Protein AF-A0A351TBN4-F1 (afdb_monomer)

Structure (mmCIF, N/CA/C/O backbone):
data_AF-A0A351TBN4-F1
#
_entry.id   AF-A0A351TBN4-F1
#
loop_
_atom_site.group_PDB
_atom_si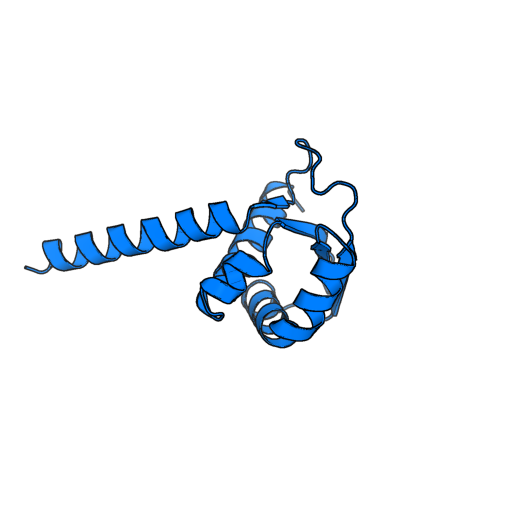te.id
_atom_site.type_symbol
_atom_site.label_atom_id
_atom_site.label_alt_id
_atom_site.label_comp_id
_atom_site.label_asym_id
_atom_site.label_entity_id
_atom_site.label_seq_id
_atom_site.pdbx_PDB_ins_code
_atom_site.Cartn_x
_atom_site.Cartn_y
_atom_site.Cartn_z
_atom_site.occupancy
_atom_site.B_iso_or_equiv
_atom_site.auth_seq_id
_atom_site.auth_comp_id
_atom_site.auth_asym_id
_atom_site.auth_atom_id
_atom_site.pdbx_PDB_model_num
ATOM 1 N N . MET A 1 1 ? -15.666 -11.428 -7.530 1.00 52.47 1 MET A N 1
ATOM 2 C CA . MET A 1 1 ? -15.570 -10.178 -6.748 1.00 52.47 1 MET 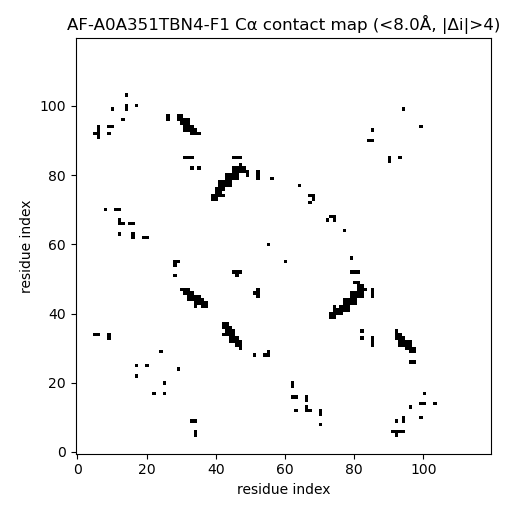A CA 1
ATOM 3 C C . MET A 1 1 ? -15.628 -9.011 -7.716 1.00 52.47 1 MET A C 1
ATOM 5 O O . MET A 1 1 ? -15.000 -9.087 -8.766 1.00 52.47 1 MET A O 1
ATOM 9 N N . GLU A 1 2 ? -16.437 -7.992 -7.433 1.00 55.06 2 GLU A N 1
ATOM 10 C CA . GLU A 1 2 ? -16.572 -6.819 -8.305 1.00 55.06 2 GLU A CA 1
ATOM 11 C C . GLU A 1 2 ? -15.322 -5.937 -8.259 1.00 55.06 2 GLU A C 1
ATOM 13 O O . GLU A 1 2 ? -14.726 -5.734 -7.205 1.00 55.06 2 GLU A O 1
ATOM 18 N N . LYS A 1 3 ? -14.954 -5.355 -9.404 1.00 56.56 3 LYS A N 1
ATOM 19 C CA . LYS A 1 3 ? -13.756 -4.514 -9.590 1.00 56.56 3 LYS A CA 1
ATOM 20 C C . LYS A 1 3 ? -13.638 -3.355 -8.586 1.00 56.56 3 LYS A C 1
ATOM 22 O O . LYS A 1 3 ? -12.529 -2.948 -8.255 1.00 56.56 3 LYS A O 1
ATOM 27 N N . ILE A 1 4 ? -14.771 -2.842 -8.103 1.00 61.84 4 ILE A N 1
ATOM 28 C CA . ILE A 1 4 ? -14.854 -1.737 -7.136 1.00 61.84 4 ILE A CA 1
ATOM 29 C C . ILE A 1 4 ? -14.349 -2.167 -5.748 1.00 61.84 4 ILE A C 1
ATOM 31 O O . ILE A 1 4 ? -13.750 -1.363 -5.038 1.00 61.84 4 ILE A O 1
ATOM 35 N N . SER A 1 5 ? -14.523 -3.440 -5.380 1.00 82.62 5 SER A N 1
ATOM 36 C CA . SER A 1 5 ? -14.150 -3.966 -4.062 1.00 82.62 5 SER A CA 1
ATOM 37 C C . SER A 1 5 ? -12.640 -3.910 -3.820 1.00 82.62 5 SER A C 1
ATOM 39 O O . SER A 1 5 ? -12.208 -3.469 -2.758 1.00 82.62 5 SER A O 1
ATOM 41 N N . GLU A 1 6 ? -11.826 -4.280 -4.808 1.00 88.25 6 GLU A N 1
ATOM 42 C CA . GLU A 1 6 ? -10.374 -4.386 -4.621 1.00 88.25 6 GLU A CA 1
ATOM 43 C C . GLU A 1 6 ? -9.695 -3.025 -4.431 1.00 88.25 6 GLU A C 1
ATOM 45 O O . GLU A 1 6 ? -8.833 -2.874 -3.568 1.00 88.25 6 GLU A O 1
ATOM 50 N N . LEU A 1 7 ? -10.104 -2.005 -5.192 1.00 89.62 7 LEU A N 1
ATOM 51 C CA . LEU A 1 7 ? -9.539 -0.663 -5.040 1.00 89.62 7 LEU A CA 1
ATOM 52 C C . LEU A 1 7 ? -9.881 -0.064 -3.669 1.00 89.62 7 LEU A C 1
ATOM 54 O O . LEU A 1 7 ? -9.038 0.586 -3.054 1.00 89.62 7 LEU A O 1
ATOM 58 N N . VAL A 1 8 ? -11.101 -0.298 -3.175 1.00 91.62 8 VAL A N 1
ATOM 59 C CA . VAL A 1 8 ? -11.518 0.137 -1.833 1.00 91.62 8 VAL A CA 1
ATOM 60 C C . VAL A 1 8 ? -10.705 -0.580 -0.754 1.00 91.62 8 VAL A C 1
ATOM 62 O O . VAL A 1 8 ? -10.213 0.071 0.167 1.00 91.62 8 VAL A O 1
ATOM 65 N N . ILE A 1 9 ? -10.497 -1.891 -0.897 1.00 93.75 9 ILE A N 1
ATOM 66 C CA . ILE A 1 9 ? -9.636 -2.676 -0.003 1.00 93.75 9 ILE A CA 1
ATOM 67 C C . ILE A 1 9 ? -8.224 -2.085 0.030 1.00 93.75 9 ILE A C 1
ATOM 69 O O . ILE A 1 9 ? -7.707 -1.789 1.108 1.00 93.75 9 ILE A O 1
ATOM 73 N N . LEU A 1 10 ? -7.616 -1.843 -1.136 1.00 95.12 10 LEU A N 1
ATOM 74 C CA . LEU A 1 10 ? -6.267 -1.287 -1.203 1.00 95.12 10 LEU A CA 1
ATOM 75 C C . LEU A 1 10 ? -6.192 0.099 -0.563 1.00 95.12 10 LEU A C 1
ATOM 77 O O . LEU A 1 10 ? -5.242 0.378 0.163 1.00 95.12 10 LEU A O 1
ATOM 81 N N . LYS A 1 11 ? -7.200 0.952 -0.782 1.00 94.56 11 LYS A N 1
ATOM 82 C CA . LYS A 1 11 ? -7.266 2.291 -0.177 1.00 94.56 11 LYS A CA 1
ATOM 83 C C . LYS A 1 11 ? -7.253 2.201 1.340 1.00 94.56 11 LYS A C 1
ATOM 85 O O . LYS A 1 11 ? -6.475 2.902 1.982 1.00 94.56 11 LYS A O 1
ATOM 90 N N . ASN A 1 12 ? -8.054 1.300 1.901 1.00 95.31 12 ASN A N 1
ATOM 91 C CA . ASN A 1 12 ? -8.118 1.095 3.343 1.00 95.31 12 ASN A CA 1
ATOM 92 C C . ASN A 1 12 ? -6.792 0.560 3.899 1.00 95.31 12 ASN A C 1
ATOM 94 O O . ASN A 1 12 ? -6.306 1.085 4.895 1.00 95.31 12 ASN A O 1
ATOM 98 N N . ILE A 1 13 ? -6.153 -0.405 3.227 1.00 96.38 13 ILE A N 1
ATOM 99 C CA . ILE A 1 13 ? -4.838 -0.921 3.645 1.00 96.38 13 ILE A CA 1
ATOM 100 C C . ILE A 1 13 ? -3.793 0.201 3.634 1.00 96.38 13 ILE A C 1
ATOM 102 O O . ILE A 1 13 ? -3.065 0.384 4.607 1.00 96.38 13 ILE A O 1
ATOM 106 N N . ILE A 1 14 ? -3.726 0.985 2.554 1.00 96.31 14 ILE A N 1
ATOM 107 C CA . ILE A 1 14 ? -2.762 2.084 2.431 1.00 96.31 14 ILE A CA 1
ATOM 108 C C . ILE A 1 14 ? -3.014 3.170 3.479 1.00 96.31 14 ILE A C 1
ATOM 110 O O . ILE A 1 14 ? -2.050 3.698 4.034 1.00 96.31 14 ILE A O 1
ATOM 114 N N . LYS A 1 15 ? -4.278 3.472 3.791 1.00 95.62 15 LYS A N 1
ATOM 115 C CA . LYS A 1 15 ? -4.639 4.385 4.879 1.00 95.62 15 LYS A CA 1
ATOM 116 C C . LYS A 1 15 ? -4.104 3.889 6.223 1.00 95.62 15 LYS A C 1
ATOM 118 O O . LYS A 1 15 ? -3.424 4.642 6.911 1.00 95.62 15 LYS A O 1
ATOM 123 N N . GLU A 1 16 ? -4.352 2.627 6.560 1.00 96.38 16 GLU A N 1
ATOM 124 C CA . GLU A 1 16 ? -3.890 2.020 7.814 1.00 96.38 16 GLU A CA 1
ATOM 125 C C . GLU A 1 16 ? -2.360 2.027 7.939 1.00 96.38 16 GLU A C 1
ATOM 127 O O . GLU A 1 16 ? -1.822 2.353 8.996 1.00 96.38 16 GLU A O 1
ATOM 132 N N . VAL A 1 17 ? -1.635 1.745 6.850 1.00 96.62 17 VAL A N 1
ATOM 133 C CA . VAL A 1 17 ? -0.167 1.863 6.829 1.00 96.62 17 VAL A CA 1
ATOM 134 C C . VAL A 1 17 ? 0.268 3.319 7.032 1.00 96.62 17 VAL A C 1
ATOM 136 O O . VAL A 1 17 ? 1.160 3.595 7.835 1.00 96.62 17 VAL A O 1
ATOM 139 N N . ALA A 1 18 ? -0.360 4.263 6.324 1.00 95.06 18 ALA A N 1
ATOM 140 C CA . ALA A 1 18 ? -0.013 5.683 6.370 1.00 95.06 18 ALA A CA 1
ATOM 141 C C . ALA A 1 18 ? -0.221 6.325 7.749 1.00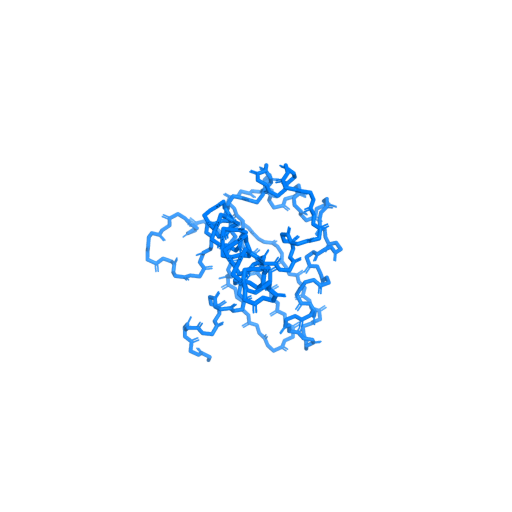 95.06 18 ALA A C 1
ATOM 143 O O . ALA A 1 18 ? 0.484 7.276 8.086 1.00 95.06 18 ALA A O 1
ATOM 144 N N . GLU A 1 19 ? -1.178 5.829 8.533 1.00 94.06 19 GLU A N 1
ATOM 145 C CA . GLU A 1 19 ? -1.436 6.289 9.902 1.00 94.06 19 GLU A CA 1
ATOM 146 C C . GLU A 1 19 ? -0.401 5.768 10.911 1.00 94.06 19 GLU A C 1
ATOM 148 O O . GLU A 1 19 ? -0.176 6.408 11.938 1.00 94.06 19 GLU A O 1
ATOM 153 N N . LYS A 1 20 ? 0.261 4.643 10.615 1.00 93.19 20 LYS A N 1
ATOM 154 C CA . LYS A 1 20 ? 1.208 3.982 11.528 1.00 93.19 20 LYS A CA 1
ATOM 155 C C . LYS A 1 20 ? 2.660 4.374 11.311 1.00 93.19 20 LYS A C 1
ATOM 157 O O . LYS A 1 20 ? 3.445 4.366 12.258 1.00 93.19 20 LYS A O 1
ATOM 162 N N . ILE A 1 21 ? 3.033 4.718 10.082 1.00 94.38 21 ILE A N 1
ATOM 163 C CA . ILE A 1 21 ? 4.417 5.070 9.758 1.00 94.38 21 ILE A CA 1
ATOM 164 C C . ILE A 1 21 ? 4.616 6.583 9.667 1.00 94.38 21 ILE A C 1
ATOM 166 O O . ILE A 1 21 ? 3.699 7.361 9.406 1.00 94.38 21 ILE A O 1
ATOM 170 N N . ARG A 1 22 ? 5.862 7.033 9.848 1.00 94.94 22 ARG A N 1
ATOM 171 C CA . ARG A 1 22 ? 6.203 8.456 9.735 1.00 94.94 22 ARG A CA 1
ATOM 172 C C . ARG A 1 22 ? 5.931 8.956 8.317 1.00 94.94 22 ARG A C 1
ATOM 174 O O . ARG A 1 22 ? 6.325 8.324 7.341 1.00 94.94 22 ARG A O 1
ATOM 181 N N . LYS A 1 23 ? 5.375 10.166 8.199 1.00 93.12 23 LYS A N 1
ATOM 182 C CA . LYS A 1 23 ? 5.099 10.832 6.911 1.00 93.12 23 LYS A CA 1
ATOM 183 C C . LYS A 1 23 ? 6.276 10.783 5.932 1.00 93.12 23 LYS A C 1
ATOM 185 O O . LYS A 1 23 ? 6.083 10.496 4.756 1.00 93.12 23 LYS A O 1
ATOM 190 N N . GLN A 1 24 ? 7.486 11.094 6.402 1.00 94.25 24 GLN A N 1
ATOM 191 C CA . GLN A 1 24 ? 8.674 11.112 5.546 1.00 94.25 24 GLN A CA 1
ATOM 192 C C . GLN A 1 24 ? 8.988 9.719 4.994 1.00 94.25 24 GLN A C 1
ATOM 194 O O . GLN A 1 24 ? 9.270 9.595 3.804 1.00 94.25 24 GLN A O 1
ATOM 199 N N . ASP A 1 25 ? 8.895 8.685 5.829 1.00 95.25 25 ASP A N 1
ATOM 200 C CA . ASP A 1 25 ? 9.070 7.299 5.402 1.00 95.25 25 ASP A CA 1
ATOM 201 C C . ASP A 1 25 ? 7.997 6.912 4.381 1.00 95.25 25 ASP A C 1
ATOM 203 O O . ASP A 1 25 ? 8.329 6.458 3.286 1.00 95.25 25 ASP A O 1
ATOM 207 N N . PHE A 1 26 ? 6.725 7.199 4.668 1.00 95.56 26 PHE A N 1
ATOM 208 C CA . PHE A 1 26 ? 5.634 6.914 3.738 1.00 95.56 26 PHE A CA 1
ATOM 209 C C . PHE A 1 26 ? 5.873 7.544 2.360 1.00 95.56 26 PHE A C 1
ATOM 211 O O . PHE A 1 26 ? 5.911 6.844 1.353 1.00 95.56 26 PHE A O 1
ATOM 218 N N . LEU A 1 27 ? 6.137 8.852 2.306 1.00 93.62 27 LEU A N 1
ATOM 219 C CA . LEU A 1 27 ? 6.336 9.575 1.043 1.00 93.62 27 LEU A CA 1
ATOM 220 C C . LEU A 1 27 ? 7.636 9.199 0.310 1.00 93.62 27 LEU A C 1
ATOM 222 O O . LEU A 1 27 ? 7.751 9.434 -0.900 1.00 93.62 27 LEU A O 1
ATOM 226 N N . THR A 1 28 ? 8.618 8.637 1.019 1.00 93.19 28 THR A N 1
ATOM 227 C CA . THR A 1 28 ? 9.883 8.178 0.432 1.00 93.19 28 THR A CA 1
ATOM 228 C C . THR A 1 28 ? 9.711 6.818 -0.231 1.00 93.19 28 THR A C 1
ATOM 230 O O . THR A 1 28 ? 10.069 6.669 -1.399 1.00 93.19 28 THR A O 1
ATOM 233 N N . TYR A 1 29 ? 9.134 5.854 0.489 1.00 94.75 29 TYR A N 1
ATOM 234 C CA . TYR A 1 29 ? 9.093 4.455 0.062 1.00 94.75 29 TYR A CA 1
ATOM 235 C C . TYR A 1 29 ? 7.820 4.104 -0.719 1.00 94.75 29 TYR A C 1
ATOM 237 O O . TYR A 1 29 ? 7.897 3.403 -1.726 1.00 94.75 29 TYR A O 1
ATOM 245 N N . PHE A 1 30 ? 6.656 4.623 -0.324 1.00 95.12 30 PHE A N 1
ATOM 246 C CA . PHE A 1 30 ? 5.375 4.285 -0.943 1.00 95.12 30 PHE A CA 1
ATOM 247 C C . PHE A 1 30 ? 5.057 5.274 -2.068 1.00 95.12 30 PHE A C 1
ATOM 249 O O . PHE A 1 30 ? 4.550 6.372 -1.841 1.00 95.12 30 PHE A O 1
ATOM 256 N N . LYS A 1 31 ? 5.390 4.891 -3.306 1.00 93.88 31 LYS A N 1
ATOM 257 C CA 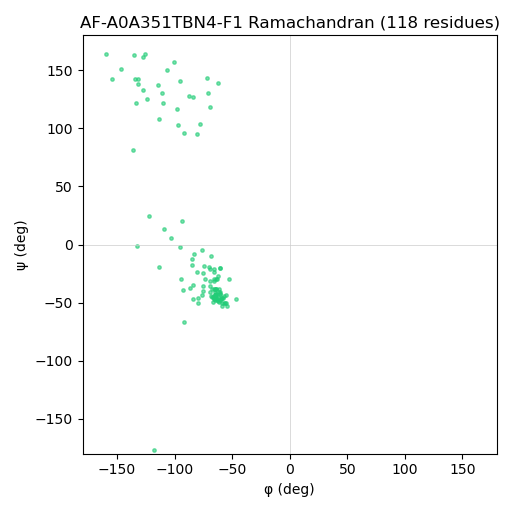. LYS A 1 31 ? 5.056 5.663 -4.517 1.00 93.88 31 LYS A CA 1
ATOM 258 C C . LYS A 1 31 ? 3.728 5.217 -5.109 1.00 93.88 31 LYS A C 1
ATOM 260 O O . LYS A 1 31 ? 2.755 5.964 -5.082 1.00 93.88 31 LYS A O 1
ATOM 265 N N . LYS A 1 32 ? 3.703 3.985 -5.611 1.00 95.50 32 LYS A N 1
ATOM 266 C CA . LYS A 1 32 ? 2.501 3.308 -6.080 1.00 95.50 32 LYS A CA 1
ATOM 267 C C . LYS A 1 32 ? 2.481 1.894 -5.535 1.00 95.50 32 LYS A C 1
ATOM 269 O O . LYS A 1 32 ? 3.529 1.248 -5.465 1.00 95.50 32 LYS A O 1
ATOM 274 N N . VAL A 1 33 ? 1.291 1.437 -5.184 1.00 96.50 33 VAL A N 1
ATOM 275 C CA . VAL A 1 33 ? 1.033 0.056 -4.779 1.00 96.50 33 VAL A CA 1
ATOM 276 C C . VAL A 1 33 ? -0.175 -0.429 -5.556 1.00 96.50 33 VAL A C 1
ATOM 278 O O . VAL A 1 33 ? -1.109 0.343 -5.781 1.00 96.50 33 VAL A O 1
ATOM 281 N N . SER A 1 34 ? -0.150 -1.689 -5.972 1.00 96.19 34 SER A N 1
ATOM 282 C CA . SER A 1 34 ? -1.274 -2.330 -6.636 1.00 96.19 34 SER A CA 1
ATOM 283 C C . SER A 1 34 ? -1.700 -3.623 -5.954 1.00 96.19 34 SER A C 1
ATOM 285 O O . SER A 1 34 ? -0.959 -4.200 -5.157 1.00 96.19 34 SER A O 1
ATOM 287 N N . ILE A 1 35 ? -2.903 -4.089 -6.278 1.00 95.12 35 ILE A N 1
ATOM 288 C CA . ILE A 1 35 ? -3.298 -5.480 -6.056 1.00 95.12 35 ILE A CA 1
ATOM 289 C C . ILE A 1 35 ? -3.113 -6.226 -7.372 1.00 95.12 35 ILE A C 1
ATOM 291 O O . ILE A 1 35 ? -3.803 -5.947 -8.353 1.00 95.12 35 ILE A O 1
ATOM 295 N N . ILE A 1 36 ? -2.211 -7.205 -7.374 1.00 94.00 36 ILE A N 1
ATOM 296 C CA . ILE A 1 36 ? -2.058 -8.129 -8.502 1.00 94.00 36 ILE A CA 1
ATOM 297 C C . ILE A 1 36 ? -3.150 -9.196 -8.428 1.00 94.00 36 ILE A C 1
ATOM 299 O O . ILE A 1 36 ? -3.812 -9.489 -9.421 1.00 94.00 36 ILE A O 1
ATOM 303 N N . GLU A 1 37 ? -3.359 -9.755 -7.236 1.00 92.75 37 GLU A N 1
ATOM 304 C CA . GLU A 1 37 ? -4.298 -10.848 -7.002 1.00 92.75 37 GLU A CA 1
ATOM 305 C C . GLU A 1 37 ? -4.784 -10.845 -5.548 1.00 92.75 37 GLU A C 1
ATOM 307 O O . GLU A 1 37 ? -4.006 -10.586 -4.627 1.00 92.75 37 GLU A O 1
ATOM 312 N N . ILE A 1 38 ? -6.063 -11.169 -5.354 1.00 91.88 38 ILE A N 1
ATOM 313 C CA . ILE A 1 38 ? -6.668 -11.478 -4.056 1.00 91.88 38 ILE A CA 1
ATOM 314 C C . ILE A 1 38 ? -7.386 -12.822 -4.176 1.00 91.88 38 ILE A C 1
ATOM 316 O O . ILE A 1 38 ? -8.149 -13.046 -5.117 1.00 91.88 38 ILE A O 1
ATOM 320 N N . SER A 1 39 ? -7.161 -13.691 -3.196 1.00 91.31 39 SER A N 1
ATOM 321 C CA . SER A 1 39 ? -7.911 -14.924 -2.962 1.00 91.31 39 SER A CA 1
ATOM 322 C C . SER A 1 39 ? -8.601 -14.874 -1.594 1.00 91.31 39 SER A C 1
ATOM 324 O O . SER A 1 39 ? -8.518 -13.884 -0.873 1.00 91.31 39 SER A O 1
ATOM 326 N N . SER A 1 40 ? -9.271 -15.962 -1.210 1.00 88.38 40 SER A N 1
ATOM 327 C CA . SER A 1 40 ? -9.915 -16.091 0.103 1.00 88.38 40 SER A CA 1
ATOM 328 C C . SER A 1 40 ? -8.945 -16.105 1.292 1.00 88.38 40 SER A C 1
ATOM 330 O O . SER A 1 40 ? -9.376 -15.890 2.415 1.00 88.38 40 SER A O 1
ATOM 332 N N . ASP A 1 41 ? -7.666 -16.427 1.075 1.00 94.50 41 ASP A N 1
ATOM 333 C CA . ASP A 1 41 ? -6.660 -16.587 2.138 1.00 94.50 41 ASP A CA 1
ATOM 334 C C . ASP A 1 41 ? -5.342 -15.852 1.853 1.00 94.50 41 ASP A C 1
ATOM 336 O O . ASP A 1 41 ? -4.410 -15.909 2.665 1.00 94.50 41 ASP A O 1
ATOM 340 N N . SER A 1 42 ? -5.221 -15.192 0.700 1.00 95.44 42 SER A N 1
ATOM 341 C CA . SER A 1 42 ? -3.979 -14.551 0.292 1.00 95.44 42 SER A CA 1
ATOM 342 C C . SER A 1 42 ? -4.187 -13.280 -0.516 1.00 95.44 42 SER A C 1
ATOM 344 O O . SER A 1 42 ? -5.169 -13.126 -1.238 1.00 95.44 42 SER A O 1
ATOM 346 N N . ILE A 1 43 ? -3.222 -12.375 -0.400 1.00 96.00 43 ILE A N 1
ATOM 347 C CA . ILE A 1 43 ? -3.153 -11.132 -1.164 1.00 96.00 43 ILE A CA 1
ATOM 348 C C . ILE A 1 43 ? -1.752 -10.977 -1.751 1.00 96.00 43 ILE A C 1
ATOM 350 O O . ILE A 1 43 ? -0.751 -11.253 -1.083 1.00 96.00 43 ILE A O 1
ATOM 354 N N . ASN A 1 44 ? -1.671 -10.545 -3.008 1.00 96.75 44 ASN A N 1
ATOM 355 C CA . ASN A 1 44 ? -0.421 -10.224 -3.685 1.00 96.75 44 ASN A CA 1
ATOM 356 C C . ASN A 1 44 ? -0.357 -8.726 -3.990 1.00 96.75 44 ASN A C 1
ATOM 358 O O . ASN A 1 44 ? -1.063 -8.228 -4.872 1.00 96.75 44 ASN A O 1
ATOM 362 N N . LEU A 1 45 ? 0.504 -8.025 -3.254 1.00 97.12 45 LEU A N 1
ATOM 363 C CA . LEU A 1 45 ? 0.744 -6.599 -3.419 1.00 97.12 45 LEU A CA 1
ATOM 364 C C . LEU A 1 45 ? 1.832 -6.365 -4.470 1.00 97.12 45 LEU A C 1
ATOM 366 O O . LEU A 1 45 ? 2.926 -6.934 -4.400 1.00 97.12 45 LEU A O 1
ATOM 370 N N . GLY A 1 46 ? 1.518 -5.517 -5.442 1.00 96.88 46 GLY A N 1
ATOM 371 C CA . GLY A 1 46 ? 2.412 -5.099 -6.510 1.00 96.88 46 GLY A CA 1
ATOM 372 C C . GLY A 1 46 ? 3.123 -3.787 -6.194 1.00 96.88 46 GLY A C 1
ATOM 373 O O . GLY A 1 46 ? 2.521 -2.853 -5.662 1.00 96.88 46 GLY A O 1
ATOM 374 N N . PHE A 1 47 ? 4.404 -3.705 -6.554 1.00 96.25 47 PHE A N 1
ATOM 375 C CA . PHE A 1 47 ? 5.228 -2.500 -6.411 1.00 96.25 47 PHE A CA 1
ATOM 376 C C . PHE A 1 47 ? 5.904 -2.120 -7.724 1.00 96.25 47 PHE A C 1
ATOM 378 O O . PHE A 1 47 ? 6.091 -2.951 -8.611 1.00 96.25 47 PHE A O 1
ATOM 385 N N . VAL A 1 48 ? 6.336 -0.858 -7.792 1.00 94.62 48 VAL A N 1
ATOM 386 C CA . VAL A 1 48 ? 6.945 -0.242 -8.983 1.00 94.62 48 VAL A CA 1
ATOM 387 C C . VAL A 1 48 ? 8.252 -0.883 -9.443 1.00 94.62 48 VAL A C 1
ATOM 389 O O . VAL A 1 48 ? 8.608 -0.784 -10.610 1.00 94.62 48 VAL A O 1
ATOM 392 N N . SER A 1 49 ? 9.006 -1.506 -8.539 1.00 94.94 49 SER A N 1
ATOM 393 C CA . SER A 1 49 ? 10.287 -2.128 -8.867 1.00 94.94 49 SER A CA 1
ATOM 394 C C . SER A 1 49 ? 10.681 -3.164 -7.823 1.00 94.94 49 SER A C 1
ATOM 396 O O . SER A 1 49 ? 10.154 -3.173 -6.707 1.00 94.94 49 SER A O 1
ATOM 398 N N . SER A 1 50 ? 11.644 -4.021 -8.170 1.00 95.62 50 SER A N 1
ATOM 399 C CA . SER A 1 50 ? 12.250 -4.970 -7.230 1.00 95.62 50 SER A CA 1
ATOM 400 C C . SER A 1 50 ? 12.849 -4.246 -6.029 1.00 95.62 50 SER A C 1
ATOM 402 O O . SER A 1 50 ? 12.569 -4.618 -4.897 1.00 95.62 50 SER A O 1
ATOM 404 N N . PHE A 1 51 ? 13.565 -3.146 -6.272 1.00 94.69 51 PHE A N 1
ATOM 405 C CA . PHE A 1 51 ? 14.143 -2.319 -5.218 1.00 94.69 51 PHE A CA 1
ATOM 406 C C . PHE A 1 51 ? 13.076 -1.756 -4.269 1.00 94.69 51 PHE A C 1
ATOM 408 O O . PHE A 1 51 ? 13.242 -1.829 -3.054 1.00 94.69 51 PHE A O 1
ATOM 415 N N . ALA A 1 52 ? 11.968 -1.221 -4.794 1.00 93.94 52 ALA A N 1
ATOM 416 C CA . ALA A 1 52 ? 10.878 -0.719 -3.956 1.00 93.94 52 ALA A CA 1
ATOM 417 C C . ALA A 1 52 ? 10.245 -1.851 -3.134 1.00 93.94 52 ALA A C 1
ATOM 419 O O . ALA A 1 52 ? 10.105 -1.722 -1.920 1.00 93.94 52 ALA A O 1
ATOM 420 N N . LYS A 1 53 ? 9.932 -2.976 -3.785 1.00 96.19 53 LYS A N 1
ATOM 421 C CA . LYS A 1 53 ? 9.385 -4.179 -3.151 1.00 96.19 53 LYS A CA 1
ATOM 422 C C . LYS A 1 53 ? 10.286 -4.670 -2.012 1.00 96.19 53 LYS A C 1
ATOM 424 O O . LYS A 1 53 ? 9.793 -4.885 -0.909 1.00 96.19 53 LYS A O 1
ATOM 429 N N . ASP A 1 54 ? 11.588 -4.819 -2.247 1.00 95.94 54 ASP A N 1
ATOM 430 C CA . ASP A 1 54 ? 12.532 -5.341 -1.251 1.00 95.94 54 ASP A CA 1
ATOM 431 C C . ASP A 1 54 ? 12.683 -4.376 -0.064 1.00 95.94 54 ASP A C 1
ATOM 433 O O . ASP A 1 54 ? 12.572 -4.796 1.084 1.00 95.94 54 ASP A O 1
ATOM 437 N N . ASN A 1 55 ? 12.827 -3.069 -0.312 1.00 95.00 55 ASN A N 1
ATOM 438 C CA . ASN A 1 55 ? 12.921 -2.085 0.770 1.00 95.00 55 ASN A CA 1
ATOM 439 C C . ASN A 1 55 ? 11.640 -2.009 1.609 1.00 95.00 55 ASN A C 1
ATOM 441 O O . ASN A 1 55 ? 11.710 -1.992 2.836 1.00 95.00 55 ASN A O 1
ATOM 445 N N . ILE A 1 56 ? 10.472 -1.965 0.960 1.00 95.94 56 ILE A N 1
ATOM 446 C CA . ILE A 1 56 ? 9.184 -1.867 1.653 1.00 95.94 56 ILE A CA 1
ATOM 447 C C . ILE A 1 56 ? 8.909 -3.140 2.453 1.00 95.94 56 ILE A C 1
ATOM 449 O O . ILE A 1 56 ? 8.592 -3.059 3.636 1.00 95.94 56 ILE A O 1
ATOM 453 N N . SER A 1 57 ? 9.063 -4.311 1.830 1.00 93.38 57 SER A N 1
ATOM 454 C CA . SER A 1 57 ? 8.804 -5.597 2.488 1.00 93.38 57 SER A CA 1
ATOM 455 C C . SER A 1 57 ? 9.831 -5.950 3.562 1.00 93.38 57 SER A C 1
ATOM 457 O O . SER A 1 57 ? 9.530 -6.774 4.417 1.00 93.38 57 SER A O 1
ATOM 459 N N . HIS A 1 58 ? 11.016 -5.337 3.554 1.00 95.00 58 HIS A N 1
ATOM 460 C CA . HIS A 1 58 ? 11.982 -5.471 4.639 1.00 95.00 58 HIS A CA 1
ATOM 461 C C . HIS A 1 58 ? 11.692 -4.497 5.788 1.00 95.00 58 HIS A C 1
ATOM 463 O O . HIS A 1 58 ? 11.687 -4.901 6.947 1.00 95.00 58 HIS A O 1
ATOM 469 N N . LYS A 1 59 ? 11.436 -3.220 5.475 1.00 96.19 59 LYS A N 1
ATOM 470 C CA . LYS A 1 59 ? 11.331 -2.151 6.478 1.00 96.19 59 LYS A CA 1
ATOM 471 C C . LYS A 1 59 ? 9.949 -2.032 7.120 1.00 96.19 59 LYS A C 1
ATOM 473 O O . LYS A 1 59 ? 9.879 -1.690 8.292 1.00 96.19 59 LYS A O 1
ATOM 478 N N . PHE A 1 60 ? 8.880 -2.288 6.365 1.00 97.06 60 PHE A N 1
ATOM 479 C CA . PHE A 1 60 ? 7.493 -2.031 6.782 1.00 97.06 60 PHE A CA 1
ATOM 480 C C . PHE A 1 60 ? 6.621 -3.289 6.757 1.00 97.06 60 PHE A C 1
ATOM 482 O O . PHE A 1 60 ? 5.405 -3.219 6.564 1.00 97.06 60 PHE A O 1
ATOM 489 N N . ARG A 1 61 ? 7.244 -4.469 6.872 1.00 95.75 61 ARG A N 1
ATOM 490 C CA . ARG A 1 61 ? 6.531 -5.748 6.803 1.00 95.75 61 ARG A CA 1
ATOM 491 C C . ARG A 1 61 ? 5.425 -5.822 7.847 1.00 95.75 61 ARG A C 1
ATOM 493 O O . ARG A 1 61 ? 4.295 -6.139 7.499 1.00 95.75 61 ARG A O 1
ATOM 500 N N . ALA A 1 62 ? 5.764 -5.522 9.099 1.00 96.69 62 ALA A N 1
ATOM 501 C CA . ALA A 1 62 ? 4.860 -5.662 10.232 1.00 96.69 62 ALA A CA 1
ATOM 502 C C . ALA A 1 62 ? 3.654 -4.724 10.100 1.00 96.69 62 ALA A C 1
ATOM 504 O O . ALA A 1 62 ? 2.518 -5.144 10.292 1.00 96.69 62 ALA A O 1
ATOM 505 N N . GLU A 1 63 ? 3.884 -3.478 9.690 1.00 97.44 63 GLU A N 1
ATOM 506 C CA . GLU A 1 63 ? 2.840 -2.475 9.507 1.00 97.44 63 GLU A CA 1
ATOM 507 C C . GLU A 1 63 ? 1.909 -2.836 8.348 1.00 97.44 63 GLU A C 1
ATOM 509 O O . GLU A 1 63 ? 0.698 -2.643 8.455 1.00 97.44 63 GLU A O 1
ATOM 514 N N . ILE A 1 64 ? 2.451 -3.397 7.260 1.00 97.12 64 ILE A N 1
ATOM 515 C CA . ILE A 1 64 ? 1.640 -3.903 6.147 1.00 97.12 64 ILE A CA 1
ATOM 516 C C . ILE A 1 64 ? 0.833 -5.129 6.578 1.00 97.12 64 ILE A C 1
ATOM 518 O O . ILE A 1 64 ? -0.350 -5.201 6.265 1.00 97.12 64 ILE A O 1
ATOM 522 N N . GLU A 1 65 ? 1.438 -6.085 7.285 1.00 96.44 65 GLU A N 1
ATOM 523 C CA . GLU A 1 65 ? 0.739 -7.278 7.779 1.00 96.44 65 GLU A CA 1
ATOM 524 C C . GLU A 1 65 ? -0.413 -6.900 8.712 1.00 96.44 65 GLU A C 1
ATOM 526 O O . GLU A 1 65 ? -1.539 -7.355 8.520 1.00 96.44 65 GLU A O 1
ATOM 531 N N . GLU A 1 66 ? -0.165 -6.007 9.666 1.00 96.94 66 GLU A N 1
ATOM 532 C CA . GLU A 1 66 ? -1.189 -5.538 10.591 1.00 96.94 66 GLU A CA 1
ATOM 533 C C . GLU A 1 66 ? -2.301 -4.759 9.867 1.00 96.94 66 GLU A C 1
ATOM 535 O O . GLU A 1 66 ? -3.480 -4.943 10.164 1.00 96.94 66 GLU A O 1
ATOM 540 N N . ALA A 1 67 ? -1.951 -3.911 8.892 1.00 97.25 67 ALA A N 1
ATOM 541 C CA . ALA A 1 67 ? -2.926 -3.187 8.077 1.00 97.25 67 ALA A CA 1
ATOM 542 C C . ALA A 1 67 ? -3.792 -4.132 7.230 1.00 97.25 67 ALA A C 1
ATOM 544 O O . ALA A 1 67 ? -5.011 -3.976 7.188 1.00 97.25 67 ALA A O 1
ATOM 545 N N . VAL A 1 68 ? -3.183 -5.133 6.588 1.00 96.56 68 VAL A N 1
ATOM 546 C CA . VAL A 1 68 ? -3.908 -6.147 5.812 1.00 96.56 68 VAL A CA 1
ATOM 547 C C . VAL A 1 68 ? -4.861 -6.920 6.714 1.00 96.56 68 VAL A C 1
ATOM 549 O O . VAL A 1 68 ? -6.035 -7.014 6.382 1.00 96.56 68 VAL A O 1
ATOM 552 N N . LEU A 1 69 ? -4.400 -7.420 7.862 1.00 95.94 69 LEU A N 1
ATOM 553 C CA . LEU A 1 69 ? -5.234 -8.200 8.782 1.00 95.94 69 LEU A CA 1
ATOM 554 C C . LEU A 1 69 ? -6.365 -7.378 9.405 1.00 95.94 69 LEU A C 1
ATOM 556 O O . LEU A 1 69 ? -7.425 -7.920 9.703 1.00 95.94 69 LEU A O 1
ATOM 560 N N . LYS A 1 70 ? -6.170 -6.070 9.584 1.00 96.12 70 LYS A N 1
ATOM 561 C CA . LYS A 1 70 ? -7.231 -5.177 10.056 1.00 96.12 70 LYS A CA 1
ATOM 562 C C . LYS A 1 70 ? -8.336 -4.988 9.014 1.00 96.12 70 LYS A C 1
ATOM 564 O O . LYS A 1 70 ? -9.500 -4.873 9.386 1.00 96.12 70 LYS A O 1
ATOM 569 N N . VAL A 1 71 ? -7.985 -4.949 7.727 1.00 95.00 71 VAL A N 1
ATOM 570 C CA . VAL A 1 71 ? -8.946 -4.761 6.625 1.00 95.00 71 VAL A CA 1
ATOM 571 C C . VAL A 1 71 ? -9.562 -6.087 6.165 1.00 95.00 71 VAL A C 1
ATOM 573 O O . VAL A 1 71 ? -10.742 -6.122 5.831 1.00 95.00 71 VAL A O 1
ATOM 576 N N . MET A 1 72 ? -8.775 -7.163 6.153 1.00 94.06 72 MET A N 1
ATOM 577 C CA . MET A 1 72 ? -9.149 -8.508 5.709 1.0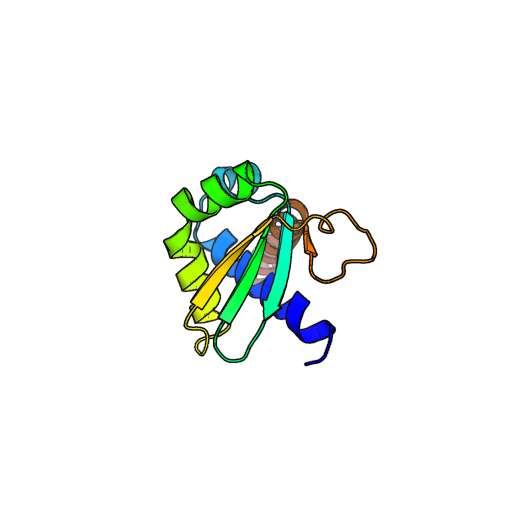0 94.06 72 MET A CA 1
ATOM 578 C C . MET A 1 72 ? -8.610 -9.565 6.695 1.00 94.06 72 MET A C 1
ATOM 580 O O . MET A 1 72 ? -7.557 -10.168 6.450 1.00 94.06 72 MET A O 1
ATOM 584 N N . PRO A 1 73 ? -9.301 -9.798 7.827 1.00 94.38 73 PRO A N 1
ATOM 585 C CA . PRO A 1 73 ? -8.854 -10.728 8.871 1.00 94.38 73 PRO A CA 1
ATOM 586 C C . PRO A 1 73 ? -8.686 -12.187 8.413 1.00 94.38 73 PRO A C 1
ATOM 588 O O . PRO A 1 73 ? -8.009 -12.975 9.072 1.00 94.38 73 PRO A O 1
ATOM 591 N N . GLU A 1 74 ? -9.312 -12.571 7.301 1.00 93.44 74 GLU A N 1
ATOM 592 C CA . GLU A 1 74 ? -9.253 -13.907 6.706 1.00 93.44 74 GLU A CA 1
ATOM 593 C C . GLU A 1 74 ? -7.930 -14.214 5.988 1.00 93.44 74 GLU A C 1
ATOM 595 O O . GLU A 1 74 ? -7.601 -15.385 5.760 1.00 93.44 74 GLU A O 1
ATOM 600 N N . ILE A 1 75 ? -7.158 -13.181 5.640 1.00 94.62 75 ILE A N 1
ATOM 601 C CA . ILE A 1 75 ? -5.900 -13.326 4.912 1.00 94.62 75 ILE A CA 1
ATOM 602 C C . ILE A 1 75 ? -4.836 -13.948 5.816 1.00 94.62 75 ILE A C 1
ATOM 604 O O . ILE A 1 75 ? -4.562 -13.488 6.918 1.00 94.62 75 ILE A O 1
ATOM 608 N N . LYS A 1 76 ? -4.172 -14.988 5.312 1.00 93.25 76 LYS A N 1
ATOM 609 C CA . LYS A 1 76 ? -3.091 -15.704 6.008 1.00 93.25 76 LYS A CA 1
ATOM 610 C C . LYS A 1 76 ? -1.739 -15.544 5.327 1.00 93.25 76 LYS A C 1
ATOM 612 O O . LYS A 1 76 ? -0.708 -15.836 5.928 1.00 93.25 76 LYS A O 1
ATOM 617 N N . LYS A 1 77 ? -1.732 -15.151 4.052 1.00 95.44 77 LYS A N 1
ATOM 618 C CA . LYS A 1 77 ? -0.522 -15.070 3.229 1.00 95.44 77 LYS A CA 1
ATOM 619 C C . LYS A 1 77 ? -0.475 -13.749 2.481 1.00 95.44 77 LYS A C 1
ATOM 621 O O . LYS A 1 77 ? -1.338 -13.468 1.655 1.00 95.44 77 LYS A O 1
ATOM 626 N N . ILE A 1 78 ? 0.582 -12.983 2.712 1.00 96.56 78 ILE A N 1
ATOM 627 C CA . ILE A 1 78 ? 0.855 -11.749 1.977 1.00 96.56 78 ILE A CA 1
ATOM 628 C C . ILE A 1 78 ? 2.076 -11.988 1.096 1.00 96.56 78 ILE A C 1
ATOM 630 O O . ILE A 1 78 ? 3.143 -12.377 1.574 1.00 96.56 78 ILE A O 1
ATOM 634 N N . LYS A 1 79 ? 1.897 -11.797 -0.210 1.00 96.88 79 LYS A N 1
ATOM 635 C CA . LYS A 1 79 ? 2.959 -11.856 -1.214 1.00 96.88 79 LYS A CA 1
ATOM 636 C C . LYS A 1 79 ? 3.285 -10.446 -1.687 1.00 96.88 79 LYS A C 1
ATOM 638 O O . LYS A 1 79 ? 2.419 -9.575 -1.733 1.00 96.88 79 LYS A O 1
ATOM 643 N N . TYR A 1 80 ? 4.539 -10.259 -2.072 1.00 96.94 80 TYR A N 1
ATOM 644 C CA . TYR A 1 80 ? 5.044 -9.010 -2.620 1.00 96.94 80 TYR A CA 1
ATOM 645 C C . TYR A 1 80 ? 5.667 -9.304 -3.983 1.00 96.94 80 TYR A C 1
ATOM 647 O O . TYR A 1 80 ? 6.556 -10.153 -4.083 1.00 96.94 80 TYR A O 1
ATOM 655 N N . SER A 1 81 ? 5.220 -8.608 -5.026 1.00 97.00 81 SER A N 1
ATOM 656 C CA . SER A 1 81 ? 5.705 -8.799 -6.397 1.00 97.00 81 SER A CA 1
ATOM 657 C C . SER A 1 81 ? 5.964 -7.459 -7.084 1.00 97.00 81 SER A C 1
ATOM 659 O O . SER A 1 81 ? 5.501 -6.412 -6.638 1.00 97.00 81 SER A O 1
ATOM 661 N N . VAL A 1 82 ? 6.716 -7.478 -8.182 1.00 96.56 82 VAL A N 1
ATOM 662 C CA . VAL A 1 82 ? 6.828 -6.310 -9.067 1.00 96.56 82 VAL A CA 1
ATOM 663 C C . VAL A 1 82 ? 5.644 -6.332 -10.027 1.00 96.56 82 VAL A C 1
ATOM 665 O O . VAL A 1 82 ? 5.408 -7.354 -10.671 1.00 96.56 82 VAL A O 1
ATOM 668 N N . ASP A 1 83 ? 4.899 -5.231 -10.111 1.00 95.12 83 ASP A N 1
ATOM 669 C CA . ASP A 1 83 ? 3.809 -5.086 -11.076 1.00 95.12 83 ASP A CA 1
ATOM 670 C C . ASP A 1 83 ? 4.305 -4.319 -12.304 1.00 95.12 83 ASP A C 1
ATOM 672 O O . ASP A 1 83 ? 4.431 -3.095 -12.295 1.00 95.12 83 ASP A O 1
ATOM 676 N N . ASN A 1 84 ? 4.561 -5.053 -13.387 1.00 91.19 84 ASN A N 1
ATOM 677 C CA . ASN A 1 84 ? 5.027 -4.480 -14.652 1.00 91.19 84 ASN A CA 1
ATOM 678 C C . ASN A 1 84 ? 3.959 -3.617 -15.357 1.00 91.19 84 ASN A C 1
ATOM 680 O O . ASN A 1 84 ? 4.277 -2.930 -16.323 1.00 91.19 84 ASN A O 1
ATOM 684 N N . ASN A 1 85 ? 2.704 -3.642 -14.892 1.00 91.50 85 ASN A N 1
ATOM 685 C CA . ASN A 1 85 ? 1.585 -2.866 -15.428 1.00 91.50 85 ASN A CA 1
ATOM 686 C C . ASN A 1 85 ? 1.138 -1.737 -14.485 1.00 91.50 85 ASN A C 1
ATOM 688 O O . ASN A 1 85 ? 0.060 -1.171 -14.677 1.00 91.50 85 ASN A O 1
ATOM 692 N N . ILE A 1 86 ? 1.925 -1.393 -13.463 1.00 91.12 86 ILE A N 1
ATOM 693 C CA . ILE A 1 86 ? 1.540 -0.391 -12.456 1.00 91.12 86 ILE A CA 1
ATOM 694 C C . ILE A 1 86 ? 1.402 1.033 -13.021 1.00 91.12 86 ILE A C 1
ATOM 696 O O . ILE A 1 86 ? 0.692 1.869 -12.462 1.00 91.12 86 ILE A O 1
ATOM 700 N N . ASP A 1 87 ? 2.068 1.314 -14.141 1.00 87.75 87 ASP A N 1
ATOM 701 C CA . ASP A 1 87 ? 1.981 2.591 -14.854 1.00 87.75 87 ASP A CA 1
ATOM 702 C C . ASP A 1 87 ? 0.954 2.573 -15.991 1.00 87.75 87 ASP A C 1
ATOM 704 O O . ASP A 1 87 ? 0.725 3.603 -16.624 1.00 87.75 87 ASP A O 1
ATOM 708 N N . ASN A 1 88 ? 0.303 1.432 -16.240 1.00 87.44 88 ASN A N 1
ATOM 709 C CA . ASN A 1 88 ? -0.755 1.346 -17.235 1.00 87.44 88 ASN A CA 1
ATOM 710 C C . ASN A 1 88 ? -1.983 2.136 -16.740 1.00 87.44 88 ASN A C 1
ATOM 712 O O . ASN A 1 88 ? -2.583 1.742 -15.739 1.00 87.44 88 ASN A O 1
ATOM 716 N N . PRO A 1 89 ? -2.430 3.191 -17.448 1.00 78.69 89 PRO A N 1
ATOM 717 C CA . PRO A 1 89 ? -3.586 3.991 -17.036 1.00 78.69 89 PRO A CA 1
ATOM 718 C C . PRO A 1 89 ? -4.898 3.198 -16.947 1.00 78.69 89 PRO A C 1
ATOM 720 O O . PRO A 1 89 ? -5.838 3.631 -16.289 1.00 78.69 89 PRO A O 1
ATOM 723 N N . SER A 1 90 ? -4.976 2.038 -17.608 1.00 81.81 90 SER A N 1
ATOM 724 C CA . SER A 1 90 ? -6.133 1.136 -17.539 1.00 81.81 90 SER A CA 1
ATOM 725 C C . SER A 1 90 ? -6.111 0.209 -16.314 1.00 81.81 90 SER A C 1
ATOM 727 O O . SER A 1 90 ? -7.089 -0.497 -16.060 1.00 81.81 90 SER A O 1
ATOM 729 N N . ASN A 1 91 ? -5.014 0.187 -15.546 1.00 79.19 91 ASN A N 1
ATOM 730 C CA . ASN A 1 91 ? -4.908 -0.594 -14.321 1.00 79.19 91 ASN A CA 1
ATOM 731 C C . ASN A 1 91 ? -5.588 0.148 -13.160 1.00 79.19 91 ASN A C 1
ATOM 733 O O . ASN A 1 91 ? -5.007 0.999 -12.493 1.00 79.19 91 ASN A O 1
ATOM 737 N N . TYR A 1 92 ? -6.850 -0.197 -12.913 1.00 78.44 92 TYR A N 1
ATOM 738 C CA . TYR A 1 92 ? -7.666 0.401 -11.854 1.00 78.44 92 TYR A CA 1
ATOM 739 C C . TYR A 1 92 ? -7.322 -0.112 -10.447 1.00 78.44 92 TYR A C 1
ATOM 741 O O . TYR A 1 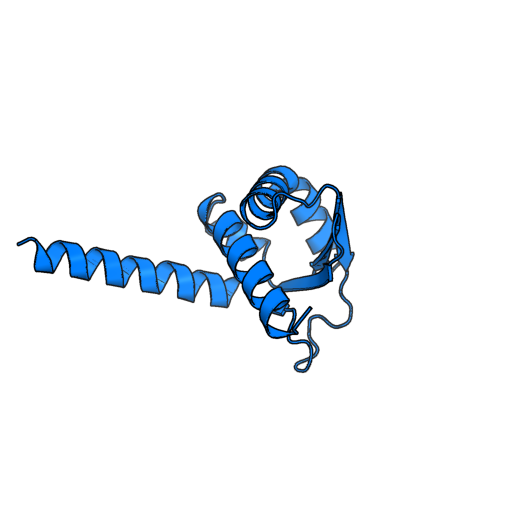92 ? -7.897 0.365 -9.471 1.00 78.44 92 TYR A O 1
ATOM 749 N N . LYS A 1 93 ? -6.415 -1.089 -10.325 1.00 85.94 93 LYS A N 1
ATOM 750 C CA . LYS A 1 93 ? -6.021 -1.703 -9.049 1.00 85.94 93 LYS A CA 1
ATOM 751 C C . LYS A 1 93 ? -4.786 -1.042 -8.440 1.00 85.94 93 LYS A C 1
ATOM 753 O O . LYS A 1 93 ? -4.113 -1.667 -7.631 1.00 85.94 93 LYS A O 1
ATOM 758 N N . VAL A 1 94 ? -4.466 0.186 -8.847 1.00 92.62 94 VAL A N 1
ATOM 759 C CA . VAL A 1 94 ? -3.267 0.924 -8.432 1.00 92.62 94 VAL A CA 1
ATOM 760 C C . VAL A 1 94 ? -3.665 2.149 -7.623 1.00 92.62 94 VAL A C 1
ATOM 762 O O . VAL A 1 94 ? -4.565 2.896 -8.004 1.00 92.62 94 VAL A O 1
ATOM 765 N N . ILE A 1 95 ? -2.945 2.393 -6.534 1.00 93.62 95 ILE A N 1
ATOM 766 C CA . ILE A 1 95 ? -3.031 3.628 -5.760 1.00 93.62 95 ILE A CA 1
ATOM 767 C C . ILE A 1 95 ? -1.745 4.420 -5.923 1.00 93.62 95 ILE A C 1
ATOM 769 O O . ILE A 1 95 ? -0.653 3.896 -5.713 1.00 93.62 95 ILE A O 1
ATOM 773 N N . ASP A 1 96 ? -1.892 5.707 -6.237 1.00 94.25 96 ASP A N 1
ATOM 774 C CA . ASP A 1 96 ? -0.848 6.704 -6.019 1.00 94.25 96 ASP A CA 1
ATOM 775 C C . ASP A 1 96 ? -0.847 7.083 -4.536 1.00 94.25 96 ASP A C 1
ATOM 777 O O . ASP A 1 96 ? -1.722 7.807 -4.054 1.00 94.25 96 ASP A O 1
ATOM 781 N N . CYS A 1 97 ? 0.130 6.563 -3.800 1.00 94.25 97 CYS A N 1
ATOM 782 C CA . CYS A 1 97 ? 0.198 6.719 -2.354 1.00 94.25 97 CYS A CA 1
ATOM 783 C C . CYS A 1 97 ? 0.425 8.180 -1.947 1.00 94.2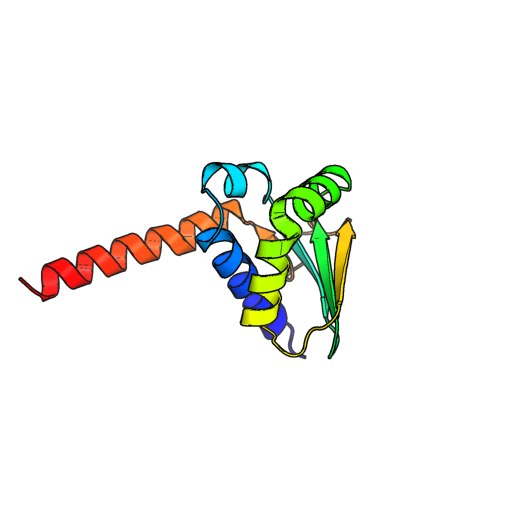5 97 CYS A C 1
ATOM 785 O O . CYS A 1 97 ? -0.081 8.613 -0.915 1.00 94.25 97 CYS A O 1
ATOM 787 N N . ILE A 1 98 ? 1.135 8.973 -2.757 1.00 92.75 98 ILE A N 1
ATOM 788 C CA . ILE A 1 98 ? 1.385 10.388 -2.455 1.00 92.75 98 ILE A CA 1
ATOM 789 C C . ILE A 1 98 ? 0.080 11.176 -2.553 1.00 92.75 98 ILE A C 1
ATOM 791 O O . ILE A 1 98 ? -0.209 12.010 -1.687 1.00 92.75 98 ILE A O 1
ATOM 795 N N . LYS A 1 99 ? -0.703 10.926 -3.605 1.00 92.50 99 LYS A N 1
ATOM 796 C CA . LYS A 1 99 ? -2.018 11.544 -3.780 1.00 92.50 99 LYS A CA 1
ATOM 797 C C . LYS A 1 99 ? -2.982 11.101 -2.682 1.00 92.50 99 LYS A C 1
ATOM 799 O O . LYS A 1 99 ? -3.583 11.959 -2.040 1.00 92.50 99 LYS A O 1
ATOM 804 N N . GLU A 1 100 ? -3.056 9.800 -2.410 1.00 92.81 100 GLU A N 1
ATOM 805 C CA . GLU A 1 100 ? -3.944 9.248 -1.382 1.00 92.81 100 GLU A CA 1
ATOM 806 C C . GLU A 1 100 ? -3.611 9.814 0.008 1.00 92.81 100 GLU A C 1
ATOM 808 O O . GLU A 1 100 ? -4.506 10.252 0.727 1.00 92.81 100 GLU A O 1
ATOM 813 N N . TYR A 1 101 ? -2.324 9.926 0.359 1.00 92.19 101 TYR A N 1
ATOM 814 C CA . TYR A 1 101 ? -1.893 10.549 1.614 1.00 92.19 101 TYR A CA 1
ATOM 815 C C . TYR A 1 101 ? -2.398 11.992 1.730 1.00 92.19 101 TYR A C 1
ATOM 817 O O . TYR A 1 101 ? -2.937 12.399 2.758 1.00 92.19 101 TYR A O 1
ATOM 825 N N . LYS A 1 102 ? -2.264 12.795 0.669 1.00 90.56 102 LYS A N 1
ATOM 826 C CA . LYS A 1 102 ? -2.788 14.168 0.686 1.00 90.56 102 LYS A CA 1
ATOM 827 C C . LYS A 1 102 ? -4.299 14.182 0.895 1.00 90.56 102 LYS A C 1
ATOM 829 O O . LYS A 1 102 ? -4.770 15.006 1.671 1.00 90.56 102 LYS A O 1
ATOM 834 N N . GLU A 1 103 ? -5.044 13.294 0.244 1.00 89.56 103 GLU A N 1
ATOM 835 C CA . GLU A 1 103 ? -6.505 13.231 0.370 1.00 89.56 103 GLU A CA 1
ATOM 836 C C . GLU A 1 103 ? -6.954 12.823 1.780 1.00 89.56 103 GLU A C 1
ATOM 838 O O . GLU A 1 103 ? -7.807 13.500 2.357 1.00 89.56 103 GLU A O 1
ATOM 843 N N . ILE A 1 104 ? -6.345 11.785 2.363 1.00 85.44 104 ILE A N 1
ATOM 844 C CA . ILE A 1 104 ? -6.652 11.301 3.719 1.00 85.44 104 ILE A CA 1
ATOM 845 C C . ILE A 1 104 ? -6.420 12.412 4.751 1.00 85.44 104 ILE A C 1
ATOM 847 O O . ILE A 1 104 ? -7.311 12.752 5.530 1.00 85.44 104 ILE A O 1
ATOM 851 N N . PHE A 1 105 ? -5.232 13.017 4.738 1.00 82.25 105 PHE A N 1
ATOM 852 C CA . PHE A 1 105 ? -4.827 13.952 5.789 1.00 82.25 105 PHE A CA 1
ATOM 853 C C . PHE A 1 105 ? -5.313 15.393 5.555 1.00 82.25 105 PHE A C 1
ATOM 855 O O . PHE A 1 105 ? -5.382 16.169 6.508 1.00 82.25 105 PHE A O 1
ATOM 862 N N . SER A 1 106 ? -5.707 15.766 4.330 1.00 80.94 106 SER A N 1
ATOM 863 C CA . SER A 1 106 ? -6.387 17.052 4.089 1.00 80.94 106 SER A CA 1
ATOM 864 C C . SER A 1 106 ? -7.842 17.027 4.554 1.00 80.94 106 SER A C 1
ATOM 866 O O . SER A 1 106 ? -8.320 18.035 5.068 1.00 80.94 106 SER A O 1
ATOM 868 N N . LYS A 1 107 ? -8.539 15.888 4.407 1.00 72.75 107 LYS A N 1
ATOM 869 C CA . LYS A 1 107 ? -9.900 15.709 4.939 1.00 72.75 107 LYS A CA 1
ATOM 870 C C . LYS A 1 107 ? -9.913 15.748 6.462 1.00 72.75 107 LYS A C 1
ATOM 872 O O . LYS A 1 107 ? -10.654 16.542 7.027 1.00 72.75 107 LYS A O 1
ATOM 877 N N . LYS A 1 108 ? -8.998 15.016 7.104 1.00 72.19 108 LYS A N 1
ATOM 878 C CA . LYS A 1 108 ? -8.880 14.982 8.567 1.00 72.19 108 LYS A CA 1
ATOM 879 C C . LYS A 1 108 ? -8.699 16.375 9.188 1.00 72.19 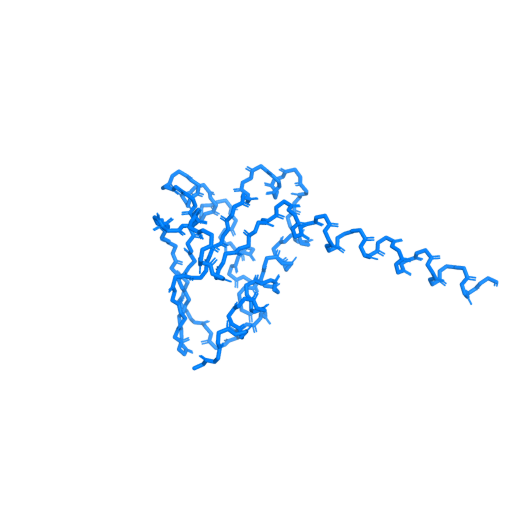108 LYS A C 1
ATOM 881 O O . LYS A 1 108 ? -9.393 16.726 10.130 1.00 72.19 108 LYS A O 1
ATOM 886 N N . LYS A 1 109 ? -7.843 17.218 8.594 1.00 69.62 109 LYS A N 1
ATOM 887 C CA . LYS A 1 109 ? -7.645 18.606 9.052 1.00 69.62 109 LYS A CA 1
ATOM 888 C C . LYS A 1 109 ? -8.903 19.477 8.909 1.00 69.62 109 LYS A C 1
ATOM 890 O O . LYS A 1 109 ? -9.066 20.443 9.649 1.00 69.62 109 LYS A O 1
ATOM 895 N N . LYS A 1 110 ? -9.760 19.191 7.926 1.00 68.12 110 LYS A N 1
ATOM 896 C CA . LYS A 1 110 ? -11.011 19.926 7.717 1.00 68.12 110 LYS A CA 1
ATOM 897 C C . LYS A 1 110 ? -12.073 19.502 8.736 1.00 68.12 110 LYS A C 1
ATOM 899 O O . LYS A 1 110 ? -12.696 20.373 9.324 1.00 68.12 110 LYS A O 1
ATOM 904 N N . GLU A 1 111 ? -12.195 18.200 8.983 1.00 69.38 111 GLU A N 1
ATOM 905 C CA . GLU A 1 111 ? -13.110 17.617 9.975 1.00 69.38 111 GLU A CA 1
ATOM 906 C C . GLU A 1 111 ? -12.763 18.077 11.404 1.00 69.38 111 GLU A C 1
ATOM 908 O O . GLU A 1 111 ? -13.636 18.572 12.111 1.00 69.38 111 GLU A O 1
ATOM 913 N N . GLU A 1 112 ? -11.479 18.057 11.788 1.00 67.50 112 GLU A N 1
ATOM 914 C CA . GLU A 1 112 ? -11.020 18.557 13.099 1.00 67.50 112 GLU A CA 1
ATOM 915 C C . GLU A 1 112 ? -11.319 20.057 13.294 1.00 67.50 112 GLU A C 1
ATOM 917 O O . GLU A 1 112 ? -11.710 20.488 14.376 1.00 67.50 112 GLU A O 1
ATOM 922 N N . ASN A 1 113 ? -11.180 20.874 12.243 1.00 62.94 113 ASN A N 1
ATOM 923 C CA . ASN A 1 113 ? -11.485 22.306 12.315 1.00 62.94 113 ASN A CA 1
ATOM 924 C C . ASN A 1 113 ? -12.996 22.599 12.369 1.00 62.94 113 ASN A C 1
ATOM 926 O O . ASN A 1 113 ? -13.390 23.629 12.914 1.00 62.94 113 ASN A O 1
ATOM 930 N N . GLU A 1 114 ? -13.842 21.752 11.783 1.00 65.38 114 GLU A N 1
ATOM 931 C CA . GLU A 1 114 ? -15.300 21.912 11.831 1.00 65.38 114 GLU A CA 1
ATOM 932 C C . GLU A 1 114 ? -15.855 21.520 13.213 1.00 65.38 114 GLU A C 1
ATOM 934 O O . GLU A 1 114 ? -16.660 22.272 13.760 1.00 65.38 114 GLU A O 1
ATOM 939 N N . GLU A 1 115 ? -15.347 20.449 13.838 1.00 63.31 115 GLU A N 1
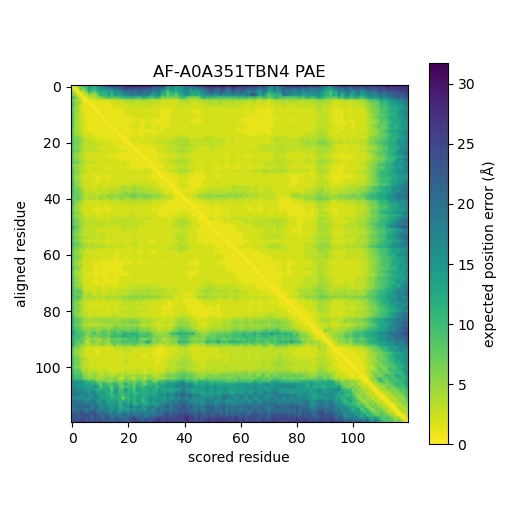ATOM 940 C CA . GLU A 1 115 ? -15.741 20.035 15.200 1.00 63.31 115 GLU A CA 1
ATOM 941 C C . GLU A 1 115 ? -15.370 21.061 16.287 1.00 63.31 115 GLU A C 1
ATOM 943 O O . GLU A 1 115 ? -16.149 21.298 17.216 1.00 63.31 115 GLU A O 1
ATOM 948 N N . ILE A 1 116 ? -14.203 21.709 16.174 1.00 66.75 116 ILE A N 1
ATOM 949 C CA . ILE A 1 116 ? -13.769 22.755 17.121 1.00 66.75 116 ILE A CA 1
ATOM 950 C C . ILE A 1 116 ? -14.686 23.988 17.034 1.00 66.75 116 ILE A C 1
ATOM 952 O O . ILE A 1 116 ? -15.024 24.587 18.057 1.00 66.75 116 ILE A O 1
ATOM 956 N N . ASN A 1 117 ? -15.129 24.344 15.825 1.00 60.78 117 ASN A N 1
ATOM 957 C CA . ASN A 1 117 ? -15.984 25.509 15.593 1.00 60.78 117 ASN A CA 1
ATOM 958 C C . ASN A 1 117 ? -17.470 25.252 15.900 1.00 60.78 117 ASN A C 1
ATOM 960 O O . ASN A 1 117 ? -18.190 26.206 16.169 1.00 60.78 117 ASN A O 1
ATOM 964 N N . SER A 1 118 ? -17.942 23.999 15.873 1.00 59.34 118 SER A N 1
ATOM 965 C CA . SER A 1 118 ? -19.318 23.643 16.262 1.00 59.34 118 SER A CA 1
ATOM 966 C C . SER A 1 118 ? -19.502 23.415 17.765 1.00 59.34 118 SER A C 1
ATOM 968 O O . SER A 1 118 ? -20.633 23.299 18.230 1.00 59.34 118 SER A O 1
ATOM 970 N N . SER A 1 119 ? -18.400 23.303 18.508 1.00 55.97 119 SER A N 1
ATOM 971 C CA . SER A 1 119 ? -18.385 23.073 19.960 1.00 55.97 119 SER A CA 1
ATOM 972 C C . SER A 1 119 ? -18.055 24.339 20.766 1.00 55.97 119 SER A C 1
ATOM 974 O O . SER A 1 119 ? -17.877 24.248 21.982 1.00 55.97 119 SER A O 1
ATOM 976 N N . SER A 1 120 ? -17.943 25.489 20.089 1.00 48.59 120 SER A N 1
ATOM 977 C CA . SER A 1 120 ? -17.671 26.814 20.668 1.00 48.59 120 SER A CA 1
ATOM 978 C C . SER A 1 120 ? -18.899 27.718 20.619 1.00 48.59 120 SER A C 1
ATOM 980 O O . SER A 1 120 ? -19.653 27.629 19.626 1.00 48.59 120 SER A O 1
#

Solvent-accessible surface area (backbone atoms only — not comparable to full-atom values): 6724 Å² total; per-residue (Å²): 132,62,80,70,56,57,39,53,51,50,51,52,29,52,50,48,32,56,75,73,47,56,68,70,57,42,64,68,66,44,53,49,45,29,60,77,45,78,61,85,42,32,39,31,39,18,18,81,32,66,68,52,36,52,51,44,58,67,76,42,39,68,50,48,52,52,21,42,38,72,75,40,71,65,49,78,43,82,44,80,42,63,34,93,54,69,83,42,90,84,48,73,44,48,44,53,41,56,60,49,51,50,55,56,57,54,48,50,59,49,54,56,54,50,56,59,61,73,74,103

pLDDT: mean 88.72, std 11.91, range [48.59, 97.44]

Sequence (120 aa):
MEKISELVILKNIIKEVAEKIRKQDFLTYFKKVSIIEISSDSINLGFVSSFAKDNISHKFRAEIEEAVLKVMPEIKKIKYSVDNNIDNPSNYKVIDCIKEYKEIFSKKKKEENEEINSSS

Mean predicted aligned error: 5.88 Å

Radius of gyration: 15.26 Å; Cα contacts (8 Å, |Δi|>4): 146; chains: 1; bounding box: 34×43×38 Å

Nearest PDB structures (foldseek):
  4tps-assembly1_B  TM=8.823E-01  e=5.652E-04  Bacillus subtilis subsp. subtilis str. 168
  8a3v-assembly1_C  TM=6.996E-01  e=5.261E-03  Vibrio cholerae
  3lno-assembly1_A  TM=4.949E-01  e=7.651E-02  Bacillus anthracis
  2mma-assembly1_B  TM=4.913E-01  e=9.263E-02  Arabidopsis thaliana
  5iqr-assembly1_h  TM=4.111E-01  e=7.590E-01  Escherichia coli K-12

Foldseek 3Di:
DDPVVLLVLVLQLLVQLCVPDDPVVQVVLPFKKFWPDDDQAETEIADQDPVSQVCCCVPVVVSSVVSNCVSRVRHDYYHYYHDPCQPPPPRSRMDRSVVSSCVSVVVVVVVVVVVVVVVD

Secondary structure (DSSP, 8-state):
--HHHHHHHHHHHHHHHHHHS-HHHHHHH-SEEEEEEE-SSEEEEEES-HHHHHHHHHHSHHHHHHHHHHH-TT--EEEEEE-TTTT-TT-TTEEEHHHHHHHHHHHHHHHHHHHHHH--